Protein AF-R7HKS8-F1 (afdb_monomer_lite)

Structure (mmCIF, N/CA/C/O backbone):
data_AF-R7HKS8-F1
#
_entry.id   AF-R7HKS8-F1
#
loop_
_atom_site.group_PDB
_atom_site.id
_atom_site.type_symbol
_atom_site.label_atom_id
_atom_site.label_alt_id
_atom_site.label_comp_id
_atom_site.label_asym_id
_atom_site.label_entity_id
_atom_site.label_seq_id
_atom_site.pdbx_PDB_ins_code
_atom_site.Cartn_x
_atom_site.Cartn_y
_atom_site.Cartn_z
_atom_site.occupancy
_atom_site.B_iso_or_equiv
_atom_site.auth_seq_id
_atom_site.auth_comp_id
_atom_site.auth_asym_id
_atom_site.auth_atom_id
_atom_site.pdbx_PDB_model_num
ATOM 1 N N . MET A 1 1 ? -2.023 13.291 21.997 1.00 53.59 1 MET A N 1
ATOM 2 C CA . MET A 1 1 ? -1.539 13.712 20.672 1.00 53.59 1 MET A CA 1
ATOM 3 C C . MET A 1 1 ? -1.902 12.569 19.756 1.00 53.59 1 MET A C 1
ATOM 5 O O . MET A 1 1 ? -1.493 11.454 20.049 1.00 53.59 1 MET A O 1
ATOM 9 N N . GLU A 1 2 ? -2.800 12.800 18.807 1.00 60.53 2 GLU A N 1
ATOM 10 C CA . GLU A 1 2 ? -3.094 11.813 17.766 1.00 60.53 2 GLU A CA 1
ATOM 11 C C . GLU A 1 2 ? -1.827 11.674 16.918 1.00 60.53 2 GLU A C 1
ATOM 13 O O . GLU A 1 2 ? -1.212 12.692 16.581 1.00 60.53 2 GLU A O 1
ATOM 18 N N . ASN A 1 3 ? -1.382 10.445 16.662 1.00 84.25 3 ASN A N 1
ATOM 19 C CA . ASN A 1 3 ? -0.264 10.238 15.749 1.00 84.25 3 ASN A CA 1
ATOM 20 C C . ASN A 1 3 ? -0.731 10.565 14.324 1.00 84.25 3 ASN A C 1
ATOM 22 O O . ASN A 1 3 ? -1.921 10.490 14.018 1.00 84.25 3 ASN A O 1
ATOM 26 N N . VAL A 1 4 ? 0.200 10.974 13.471 1.00 90.12 4 VAL A N 1
ATOM 27 C CA . VAL A 1 4 ? -0.082 11.285 12.069 1.00 90.12 4 VAL A CA 1
ATOM 28 C C . VAL A 1 4 ? 0.714 10.311 11.217 1.00 90.12 4 VAL A C 1
ATOM 30 O O . VAL A 1 4 ? 1.926 10.198 11.386 1.00 90.12 4 VAL A O 1
ATOM 33 N N . GLU A 1 5 ? 0.028 9.597 10.332 1.00 93.44 5 GLU A N 1
ATOM 34 C CA . GLU A 1 5 ? 0.622 8.676 9.370 1.00 93.44 5 GLU A CA 1
ATOM 35 C C . GLU A 1 5 ? 0.476 9.236 7.958 1.00 93.44 5 GLU A C 1
ATOM 37 O O . GLU A 1 5 ? -0.594 9.719 7.586 1.00 93.44 5 GLU A O 1
ATOM 42 N N . ASN A 1 6 ? 1.533 9.135 7.155 1.00 92.69 6 ASN A N 1
ATOM 43 C CA . ASN A 1 6 ? 1.458 9.548 5.760 1.00 92.69 6 ASN A CA 1
ATOM 44 C C . ASN A 1 6 ? 0.727 8.483 4.931 1.00 92.69 6 ASN A C 1
ATOM 46 O O . ASN A 1 6 ? 1.010 7.285 5.028 1.00 92.69 6 ASN A O 1
ATOM 50 N N . PHE A 1 7 ? -0.188 8.913 4.068 1.00 92.94 7 PHE A N 1
ATOM 51 C CA . PHE A 1 7 ? -0.865 8.052 3.111 1.00 92.94 7 PHE A CA 1
ATOM 52 C C . PHE A 1 7 ? 0.117 7.291 2.207 1.00 92.94 7 PHE A C 1
ATOM 54 O O . PHE A 1 7 ? -0.094 6.103 1.958 1.00 92.94 7 PHE A O 1
ATOM 61 N N . SER A 1 8 ? 1.217 7.922 1.774 1.00 92.56 8 SER A N 1
ATOM 62 C CA . SER A 1 8 ? 2.283 7.269 0.991 1.00 92.56 8 SER A CA 1
ATOM 63 C C . SER A 1 8 ? 2.888 6.074 1.745 1.00 92.56 8 SER A C 1
ATOM 65 O O . SER A 1 8 ? 2.993 4.976 1.196 1.00 92.56 8 SER A O 1
ATOM 67 N N . SER A 1 9 ? 3.216 6.266 3.025 1.00 93.75 9 SER A N 1
ATOM 68 C CA . SER A 1 9 ? 3.760 5.256 3.937 1.00 93.75 9 SER A CA 1
ATOM 69 C C . SER A 1 9 ? 2.773 4.108 4.146 1.00 93.75 9 SER A C 1
ATOM 71 O O . SER A 1 9 ? 3.135 2.938 3.990 1.00 93.75 9 SER A O 1
ATOM 73 N N . PHE A 1 10 ? 1.503 4.425 4.412 1.00 95.44 10 PHE A N 1
ATOM 74 C CA . PHE A 1 10 ? 0.455 3.420 4.568 1.00 95.44 10 PHE A CA 1
ATOM 75 C C . PHE A 1 10 ? 0.282 2.571 3.301 1.00 95.44 10 PHE A C 1
ATOM 77 O O . PHE A 1 10 ? 0.269 1.338 3.363 1.00 95.44 10 PHE A O 1
ATOM 84 N N . MET A 1 11 ? 0.204 3.220 2.136 1.00 94.94 11 MET A N 1
ATOM 85 C CA . MET A 1 11 ? 0.090 2.545 0.844 1.00 94.94 11 MET A CA 1
ATOM 86 C C . MET A 1 11 ? 1.331 1.713 0.509 1.00 94.94 11 MET A C 1
ATOM 88 O O . MET A 1 11 ? 1.199 0.616 -0.035 1.00 94.94 11 MET A O 1
ATOM 92 N N . ALA A 1 12 ? 2.531 2.185 0.855 1.00 94.38 12 ALA A N 1
ATOM 93 C CA . ALA A 1 12 ? 3.754 1.406 0.704 1.00 94.38 12 ALA A CA 1
ATOM 94 C C . ALA A 1 12 ? 3.706 0.128 1.554 1.00 94.38 12 ALA A C 1
ATOM 96 O O . ALA A 1 12 ? 4.004 -0.953 1.047 1.00 94.38 12 ALA A O 1
ATOM 97 N N . GLY A 1 13 ? 3.218 0.220 2.795 1.00 96.06 13 GLY A N 1
ATOM 98 C CA . GLY A 1 13 ? 2.969 -0.938 3.651 1.00 96.06 13 GLY A CA 1
ATOM 99 C C . GLY A 1 13 ? 1.986 -1.933 3.037 1.00 96.06 13 GLY A C 1
ATOM 100 O O . GLY A 1 13 ? 2.276 -3.129 2.979 1.00 96.06 13 GLY A O 1
ATOM 101 N N . VAL A 1 14 ? 0.863 -1.450 2.492 1.00 96.69 14 VAL A N 1
ATOM 102 C CA . VAL A 1 14 ? -0.067 -2.299 1.731 1.00 96.69 14 VAL A CA 1
ATOM 103 C C . VAL A 1 14 ? 0.684 -3.023 0.616 1.00 96.69 14 VAL A C 1
ATOM 105 O O . VAL A 1 14 ? 0.626 -4.253 0.552 1.00 96.69 14 VAL A O 1
ATOM 108 N N . PHE A 1 15 ? 1.434 -2.301 -0.221 1.00 96.12 15 PHE A N 1
ATOM 109 C CA . PHE A 1 15 ? 2.083 -2.908 -1.380 1.00 96.12 15 PHE A CA 1
ATOM 110 C C . PHE A 1 15 ? 3.300 -3.775 -1.069 1.00 96.12 15 PHE A C 1
ATOM 112 O O . PHE A 1 15 ? 3.674 -4.595 -1.903 1.00 96.12 15 PHE A O 1
ATOM 119 N N . LEU A 1 16 ? 3.871 -3.689 0.129 1.00 95.69 16 LEU A N 1
ATOM 120 C CA . LEU A 1 16 ? 4.837 -4.676 0.613 1.00 95.69 16 LEU A CA 1
ATOM 121 C C . LEU A 1 16 ? 4.180 -6.025 0.951 1.00 95.69 16 LEU A C 1
ATOM 123 O O . LEU A 1 16 ? 4.862 -7.046 0.970 1.00 95.69 16 LEU A O 1
ATOM 127 N N . THR A 1 17 ? 2.864 -6.057 1.190 1.00 95.06 17 THR A N 1
ATOM 128 C CA . THR A 1 17 ? 2.128 -7.301 1.496 1.00 95.06 17 THR A CA 1
ATOM 129 C C . THR A 1 17 ? 1.409 -7.915 0.297 1.00 95.06 17 THR A C 1
ATOM 131 O O . THR A 1 17 ? 1.107 -9.108 0.305 1.00 95.06 17 THR A O 1
ATOM 134 N N . ARG A 1 18 ? 1.085 -7.115 -0.725 1.00 94.56 18 ARG A N 1
ATOM 135 C CA . ARG A 1 18 ? 0.276 -7.527 -1.884 1.00 94.56 18 ARG A CA 1
ATOM 136 C C . ARG A 1 18 ? 0.498 -6.592 -3.072 1.00 94.56 18 ARG A C 1
ATOM 138 O O . ARG A 1 18 ? 0.858 -5.446 -2.878 1.00 94.56 18 ARG A O 1
ATOM 145 N N . ARG A 1 19 ? 0.220 -7.034 -4.302 1.00 92.00 19 ARG A N 1
ATOM 146 C CA . ARG A 1 19 ? 0.400 -6.200 -5.516 1.00 92.00 19 ARG A CA 1
ATOM 147 C C . ARG A 1 19 ? -0.803 -5.342 -5.896 1.00 92.00 19 ARG A C 1
ATOM 149 O O . ARG A 1 19 ? -0.663 -4.394 -6.665 1.00 92.00 19 ARG A O 1
ATOM 156 N N . GLU A 1 20 ? -1.980 -5.690 -5.400 1.00 95.06 20 GLU A N 1
ATOM 157 C CA . GLU A 1 20 ? -3.217 -4.971 -5.677 1.00 95.06 20 GLU A CA 1
ATOM 158 C C . GLU A 1 20 ? -4.114 -4.939 -4.442 1.00 95.06 20 GLU A C 1
ATOM 160 O O . GLU A 1 20 ? -4.039 -5.814 -3.575 1.00 95.06 20 GLU A O 1
ATOM 165 N N . ILE A 1 21 ? -4.962 -3.918 -4.370 1.00 96.69 21 ILE A N 1
ATOM 166 C CA . ILE A 1 21 ? -5.960 -3.754 -3.320 1.00 96.69 21 ILE A CA 1
ATOM 167 C C . ILE A 1 21 ? -7.223 -3.112 -3.894 1.00 96.69 21 ILE A C 1
ATOM 169 O O . ILE A 1 21 ? -7.152 -2.236 -4.755 1.00 96.69 21 ILE A O 1
ATOM 173 N N . SER A 1 22 ? -8.398 -3.542 -3.435 1.00 96.50 22 SER A N 1
ATOM 174 C CA . SER A 1 22 ? -9.655 -2.876 -3.797 1.00 96.50 22 SER A CA 1
ATOM 175 C C . SER A 1 22 ? -9.843 -1.577 -3.010 1.00 96.50 22 SER A C 1
ATOM 177 O O . SER A 1 22 ? -9.403 -1.478 -1.866 1.00 96.50 22 SER A O 1
ATOM 179 N N . CYS A 1 23 ? -10.562 -0.595 -3.560 1.00 92.56 23 CYS A N 1
ATOM 180 C CA . CYS A 1 23 ? -10.819 0.660 -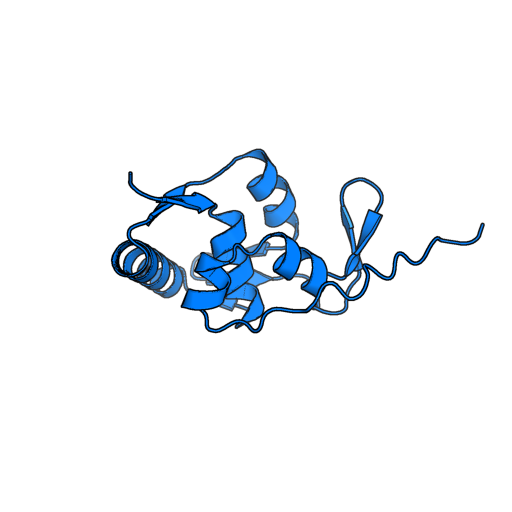2.838 1.00 92.56 23 CYS A CA 1
ATOM 181 C C . CYS A 1 23 ? -11.612 0.436 -1.535 1.00 92.56 23 CYS A C 1
ATOM 183 O O . CYS A 1 23 ? -11.373 1.112 -0.536 1.00 92.56 23 CYS A O 1
ATOM 185 N N . SER A 1 24 ? -12.528 -0.542 -1.518 1.00 94.38 24 SER A N 1
ATOM 186 C CA . SER A 1 24 ? -13.284 -0.914 -0.315 1.00 94.38 24 SER A CA 1
ATOM 187 C C . SER A 1 24 ? -12.398 -1.528 0.764 1.00 94.38 24 SER A C 1
ATOM 189 O O . SER A 1 24 ? -12.553 -1.216 1.941 1.00 94.38 24 SER A O 1
ATOM 191 N N . GLU A 1 25 ? -11.462 -2.391 0.368 1.00 96.50 25 GLU A N 1
ATOM 192 C CA . GLU A 1 25 ? -10.524 -2.996 1.310 1.00 96.50 25 GLU A CA 1
ATOM 193 C C . GLU A 1 25 ? -9.523 -1.964 1.825 1.00 96.50 25 GLU A C 1
ATOM 195 O O . GLU A 1 25 ? -9.253 -1.936 3.021 1.00 96.50 25 GLU A O 1
ATOM 200 N N . LEU A 1 26 ? -9.040 -1.067 0.960 1.00 95.31 26 LEU A N 1
ATOM 201 C CA . LEU A 1 26 ? -8.177 0.032 1.374 1.00 95.31 26 LEU A CA 1
ATOM 202 C C . LEU A 1 26 ? -8.866 0.905 2.430 1.00 95.31 26 LEU A C 1
ATOM 204 O O . LEU A 1 26 ? -8.296 1.138 3.490 1.00 95.31 26 LEU A O 1
ATOM 208 N N . SER A 1 27 ? -10.108 1.325 2.176 1.00 94.88 27 SER A N 1
ATOM 209 C CA . SER A 1 27 ? -10.884 2.126 3.128 1.00 94.88 27 SER A CA 1
ATOM 210 C C . SER A 1 27 ? -11.075 1.408 4.469 1.00 94.88 27 SER A C 1
ATOM 212 O O . SER A 1 27 ? -10.909 2.023 5.524 1.00 94.88 27 SER A O 1
ATOM 214 N N . TYR A 1 28 ? -11.360 0.102 4.442 1.00 97.44 28 TYR A N 1
ATOM 215 C CA . TYR A 1 28 ? -11.451 -0.708 5.655 1.00 97.44 28 TYR A CA 1
ATOM 216 C C . TYR A 1 28 ? -10.125 -0.741 6.428 1.00 97.44 28 TYR A C 1
ATOM 218 O O . TYR A 1 28 ? -10.122 -0.494 7.633 1.00 97.44 28 TYR A O 1
ATOM 226 N N . LEU A 1 29 ? -9.006 -1.013 5.747 1.00 97.62 29 LEU A N 1
ATOM 227 C CA . LEU A 1 29 ? -7.688 -1.091 6.379 1.00 97.62 29 LEU A CA 1
ATOM 228 C C . LEU A 1 29 ? -7.247 0.258 6.946 1.00 97.62 29 LEU A C 1
ATOM 230 O O . LEU A 1 29 ? -6.698 0.291 8.039 1.00 97.62 29 LEU A O 1
ATOM 234 N N . MET A 1 30 ? -7.514 1.363 6.247 1.00 96.50 30 MET A N 1
ATOM 235 C CA . MET A 1 30 ? -7.223 2.709 6.749 1.00 96.50 30 MET A CA 1
ATOM 236 C C . MET A 1 30 ? -7.971 2.987 8.055 1.00 96.50 30 MET A C 1
ATOM 238 O O . MET A 1 30 ? -7.376 3.446 9.025 1.00 96.50 30 MET A O 1
ATOM 242 N N . ASN A 1 31 ? -9.263 2.652 8.114 1.00 96.56 31 ASN A N 1
ATOM 243 C CA . ASN A 1 31 ? -10.061 2.835 9.324 1.00 96.56 31 ASN A CA 1
ATOM 244 C C . ASN A 1 31 ? -9.595 1.924 10.475 1.00 96.56 31 ASN A C 1
ATOM 246 O O . ASN A 1 31 ? -9.461 2.374 11.612 1.00 96.56 31 ASN A O 1
ATOM 250 N N . ASP A 1 32 ? -9.327 0.648 10.191 1.00 97.81 32 ASP A N 1
ATOM 251 C CA . ASP A 1 32 ? -8.821 -0.303 11.187 1.00 97.81 32 ASP A CA 1
ATOM 252 C C . ASP A 1 32 ? -7.434 0.105 11.717 1.00 97.81 32 ASP A C 1
ATOM 254 O O . ASP A 1 32 ? -7.201 0.054 12.926 1.00 97.81 32 ASP A O 1
ATOM 258 N N . TYR A 1 33 ? -6.544 0.577 10.839 1.00 97.06 33 TYR A N 1
ATOM 259 C CA . TYR A 1 33 ? -5.249 1.148 11.205 1.00 97.06 33 TYR A CA 1
ATOM 260 C C . TYR A 1 33 ? -5.407 2.348 12.129 1.00 97.06 33 TYR A C 1
ATOM 262 O O . TYR A 1 33 ? -4.822 2.365 13.211 1.00 97.06 33 TYR A O 1
ATOM 270 N N . SER A 1 34 ? -6.236 3.319 11.740 1.00 95.19 34 SER A N 1
ATOM 271 C CA . SER A 1 34 ? -6.445 4.534 12.523 1.00 95.19 34 SER A CA 1
ATOM 272 C C . SER A 1 34 ? -6.936 4.247 13.938 1.00 95.19 34 SER A C 1
ATOM 274 O O . SER A 1 34 ? -6.450 4.854 14.893 1.00 95.19 34 SER A O 1
ATOM 276 N N . ILE A 1 35 ? -7.830 3.266 14.097 1.00 95.38 35 ILE A N 1
ATOM 277 C CA . ILE A 1 35 ? -8.326 2.833 15.408 1.00 95.38 35 ILE A CA 1
ATOM 278 C C . ILE A 1 35 ? -7.231 2.116 16.208 1.00 95.38 35 ILE A C 1
ATOM 280 O O . ILE A 1 35 ? -7.021 2.432 17.378 1.00 95.38 35 ILE A O 1
ATOM 284 N N . LYS A 1 36 ? -6.534 1.142 15.608 1.00 95.88 36 LYS A N 1
ATOM 285 C CA . LYS A 1 36 ? -5.550 0.314 16.329 1.00 95.88 36 LYS A CA 1
ATOM 286 C C . LYS A 1 36 ? -4.291 1.078 16.712 1.00 95.88 36 LYS A C 1
ATOM 288 O O . LYS A 1 36 ? -3.746 0.840 17.786 1.00 95.88 36 LYS A O 1
ATOM 293 N N . MET A 1 37 ? -3.844 1.977 15.843 1.00 93.94 37 MET A N 1
ATOM 294 C CA . MET A 1 37 ? -2.630 2.765 16.042 1.00 93.94 37 MET A CA 1
ATOM 295 C C . MET A 1 37 ? -2.912 4.126 16.684 1.00 93.94 37 MET A C 1
ATOM 297 O O . MET A 1 37 ? -1.970 4.854 16.988 1.00 93.94 37 MET A O 1
ATOM 301 N N . ASN A 1 38 ? -4.190 4.467 16.914 1.00 93.94 38 ASN A N 1
ATOM 302 C CA . ASN A 1 38 ? -4.624 5.773 17.416 1.00 93.94 38 ASN A CA 1
ATOM 303 C C . ASN A 1 38 ? -3.983 6.924 16.611 1.00 93.94 38 ASN A C 1
ATOM 305 O O . ASN A 1 38 ? -3.327 7.820 17.159 1.00 93.94 38 ASN A O 1
ATOM 309 N N . SER A 1 39 ? -4.115 6.818 15.287 1.00 91.69 39 SER A N 1
ATOM 310 C CA . SER A 1 39 ? -3.417 7.644 14.303 1.00 91.69 39 SER A CA 1
ATOM 311 C C . SER A 1 39 ? -4.362 8.094 13.191 1.00 91.69 39 SER A C 1
ATOM 313 O O . SER A 1 39 ? -5.235 7.340 12.763 1.00 91.69 39 SER A O 1
ATOM 315 N N . CYS A 1 40 ? -4.180 9.307 12.684 1.00 92.06 40 CYS A N 1
ATOM 316 C CA . CYS A 1 40 ? -4.876 9.788 11.498 1.00 92.06 40 CYS A CA 1
ATOM 317 C C . CYS A 1 40 ? -3.979 9.609 10.271 1.00 92.06 40 CYS A C 1
ATOM 319 O O . CYS A 1 40 ? -2.805 9.976 10.307 1.00 92.06 40 CYS A O 1
ATOM 321 N N . ILE A 1 41 ? -4.532 9.063 9.186 1.00 92.81 41 ILE A N 1
ATOM 322 C CA . ILE A 1 41 ? -3.827 8.993 7.905 1.00 92.81 41 ILE A CA 1
ATOM 323 C C . ILE A 1 41 ? -4.096 10.289 7.145 1.00 92.81 41 ILE A C 1
ATOM 325 O O . ILE A 1 41 ? -5.251 10.618 6.868 1.00 92.81 41 ILE A O 1
ATOM 329 N N . VAL A 1 42 ? -3.032 11.004 6.798 1.00 91.56 42 VAL A N 1
ATOM 330 C CA . VAL A 1 42 ? -3.085 12.258 6.042 1.00 91.56 42 VAL A CA 1
ATOM 331 C C . VAL A 1 42 ? -2.264 12.136 4.769 1.00 91.56 42 VAL A C 1
ATOM 333 O O . VAL A 1 42 ? -1.294 11.386 4.707 1.00 91.56 42 VAL A O 1
ATOM 336 N N . GLU A 1 43 ? -2.659 12.872 3.743 1.00 84.38 43 GLU A N 1
ATOM 337 C CA . GLU A 1 43 ? -1.900 12.972 2.501 1.00 84.38 43 GLU A CA 1
ATOM 338 C C . GLU A 1 43 ? -0.855 14.086 2.630 1.00 84.38 43 GLU A C 1
ATOM 340 O O . GLU A 1 43 ? -1.187 15.202 3.034 1.00 84.38 43 GLU A O 1
ATOM 345 N N . ASP A 1 44 ? 0.400 13.767 2.316 1.00 77.25 44 ASP A N 1
ATOM 346 C CA . ASP A 1 44 ? 1.464 14.749 2.102 1.00 77.25 44 ASP A CA 1
ATOM 347 C C . ASP A 1 44 ? 1.763 14.827 0.598 1.00 77.25 44 ASP A C 1
ATOM 349 O O . ASP A 1 44 ? 2.120 13.817 -0.026 1.00 77.25 44 ASP A O 1
ATOM 353 N N . ASP A 1 45 ? 1.591 16.020 0.026 1.00 68.81 45 ASP A N 1
ATOM 354 C CA . ASP A 1 45 ? 1.606 16.267 -1.417 1.00 68.81 45 ASP A CA 1
ATOM 355 C C . ASP A 1 45 ? 2.931 15.848 -2.086 1.00 68.81 45 ASP A C 1
ATOM 357 O O . ASP A 1 45 ? 2.921 15.317 -3.201 1.00 68.81 45 ASP A O 1
ATOM 361 N N . ASP A 1 46 ? 4.076 16.030 -1.417 1.00 73.44 46 ASP A N 1
ATOM 362 C CA . ASP A 1 46 ? 5.395 15.820 -2.035 1.00 73.44 46 ASP A CA 1
ATOM 363 C C . ASP A 1 46 ? 5.742 14.327 -2.176 1.00 73.44 46 ASP A C 1
ATOM 365 O O . ASP A 1 46 ? 6.184 13.862 -3.236 1.00 73.44 46 ASP A O 1
ATOM 369 N N . GLU A 1 47 ? 5.520 13.543 -1.119 1.00 69.31 47 GLU A N 1
ATOM 370 C CA . GLU A 1 47 ? 5.781 12.099 -1.134 1.00 69.31 47 GLU A CA 1
ATOM 371 C C . GLU A 1 47 ? 4.743 11.347 -1.967 1.00 69.31 47 GLU A C 1
ATOM 373 O O . GLU A 1 47 ? 5.083 10.399 -2.689 1.00 69.31 47 GLU A O 1
ATOM 378 N N . PHE A 1 48 ? 3.480 11.784 -1.909 1.00 73.50 48 PHE A N 1
ATOM 379 C CA . PHE A 1 48 ? 2.422 11.172 -2.695 1.00 73.50 48 PHE A CA 1
ATOM 380 C C . PHE A 1 48 ? 2.642 11.381 -4.195 1.00 73.50 48 PHE A C 1
ATOM 382 O O . PHE A 1 48 ? 2.482 10.433 -4.967 1.00 73.50 48 PHE A O 1
ATOM 389 N N . TYR A 1 49 ? 3.100 12.562 -4.624 1.00 74.81 49 TYR A N 1
ATOM 390 C CA . TYR A 1 49 ? 3.387 12.826 -6.035 1.00 74.81 49 TYR A CA 1
ATOM 391 C C . TYR A 1 49 ? 4.441 11.868 -6.613 1.00 74.81 49 TYR A C 1
ATOM 393 O O . TYR A 1 49 ? 4.268 11.337 -7.714 1.00 74.81 49 TYR A O 1
ATOM 401 N N . MET A 1 50 ? 5.517 11.589 -5.866 1.00 75.62 50 MET A N 1
ATOM 402 C CA . MET A 1 50 ? 6.540 10.629 -6.300 1.00 75.62 50 MET A CA 1
ATOM 403 C C . MET A 1 50 ? 5.988 9.204 -6.359 1.00 75.62 50 MET A C 1
ATOM 405 O O . MET A 1 50 ? 6.237 8.483 -7.327 1.00 75.62 50 MET A O 1
ATOM 409 N N . PHE A 1 51 ? 5.214 8.810 -5.349 1.00 80.25 51 PHE A N 1
ATOM 410 C CA . PHE A 1 51 ? 4.620 7.482 -5.254 1.00 80.25 51 PHE A CA 1
ATOM 411 C C . PHE A 1 51 ? 3.572 7.213 -6.347 1.00 80.25 51 PHE A C 1
ATOM 413 O O . PHE A 1 51 ? 3.509 6.108 -6.892 1.00 80.25 51 PHE A O 1
ATOM 420 N N . ASN A 1 52 ? 2.805 8.238 -6.733 1.00 83.62 52 ASN A N 1
ATOM 421 C CA . ASN A 1 52 ? 1.738 8.154 -7.732 1.00 83.62 52 ASN A CA 1
ATOM 422 C C . ASN A 1 52 ? 2.236 7.666 -9.111 1.00 83.62 52 ASN A C 1
ATOM 424 O O . ASN A 1 52 ? 1.503 7.030 -9.871 1.00 83.62 52 ASN A O 1
ATOM 428 N N . ASN A 1 53 ? 3.517 7.881 -9.425 1.00 85.31 53 ASN A N 1
ATOM 429 C CA . ASN A 1 53 ? 4.115 7.391 -10.669 1.00 85.31 53 ASN A CA 1
ATOM 430 C C . ASN A 1 53 ? 4.080 5.858 -10.773 1.00 85.31 53 ASN A C 1
ATOM 432 O O . ASN A 1 53 ? 3.871 5.318 -11.864 1.00 85.31 53 ASN A O 1
ATOM 436 N N . PHE A 1 54 ? 4.183 5.158 -9.643 1.00 88.50 54 PHE A N 1
ATOM 437 C CA . PHE A 1 54 ? 4.341 3.703 -9.583 1.00 88.50 54 PHE A CA 1
ATOM 438 C C . PHE A 1 54 ? 3.030 2.947 -9.361 1.00 88.50 54 PHE A C 1
ATOM 440 O O . PHE A 1 54 ? 2.996 1.721 -9.472 1.00 88.50 54 PHE A O 1
ATOM 447 N N . ILE A 1 55 ? 1.941 3.662 -9.082 1.00 89.44 55 ILE A N 1
ATOM 448 C CA . ILE A 1 55 ? 0.621 3.079 -8.837 1.00 89.44 55 ILE A CA 1
ATOM 449 C C . ILE A 1 55 ? -0.346 3.430 -9.965 1.00 89.44 55 ILE A C 1
ATOM 451 O O . ILE A 1 55 ? -0.233 4.456 -10.639 1.00 89.44 55 ILE A O 1
ATOM 455 N N . HIS A 1 56 ? -1.290 2.536 -10.220 1.00 90.50 56 HIS A N 1
ATOM 456 C CA . HIS A 1 56 ? -2.389 2.759 -11.145 1.00 90.50 56 HIS A CA 1
ATOM 457 C C . HIS A 1 56 ? -3.710 2.675 -10.391 1.00 90.50 56 HIS A C 1
ATOM 459 O O . HIS A 1 56 ? -3.961 1.698 -9.683 1.00 90.50 56 HIS A O 1
ATOM 465 N N . PHE A 1 57 ? -4.551 3.688 -10.584 1.00 87.25 57 PHE A N 1
ATOM 466 C CA . PHE A 1 57 ? -5.918 3.718 -10.089 1.00 87.25 57 PHE A CA 1
ATOM 467 C C . PHE A 1 57 ? -6.858 3.234 -11.189 1.00 87.25 57 PHE A C 1
ATOM 469 O O . PHE A 1 57 ? -7.021 3.888 -12.216 1.00 87.25 57 PHE A O 1
ATOM 476 N N . ASP A 1 58 ? -7.479 2.088 -10.953 1.00 88.31 58 ASP A N 1
ATOM 477 C CA . ASP A 1 58 ? -8.641 1.609 -11.691 1.00 88.31 58 ASP A CA 1
ATOM 478 C C . ASP A 1 58 ? -9.904 1.904 -10.861 1.00 88.31 58 ASP A C 1
ATOM 480 O O . ASP A 1 58 ? -9.848 2.069 -9.642 1.00 88.31 58 ASP A O 1
ATOM 484 N N . ASN A 1 59 ? -11.074 1.924 -11.498 1.00 83.19 59 ASN A N 1
ATOM 485 C CA . ASN A 1 59 ? -12.361 2.291 -10.895 1.00 83.19 59 ASN A CA 1
ATOM 486 C C . ASN A 1 59 ? -12.719 1.497 -9.625 1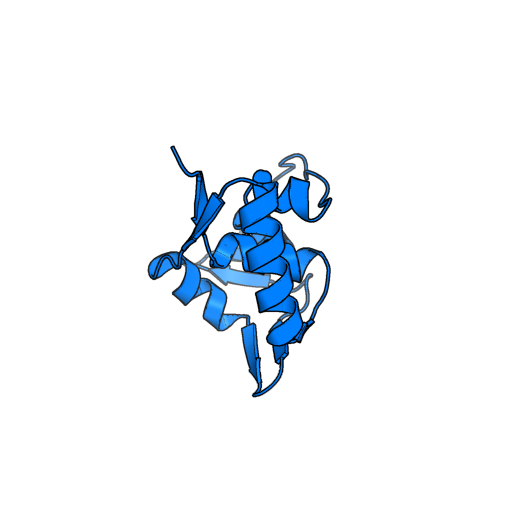.00 83.19 59 ASN A C 1
ATOM 488 O O . ASN A 1 59 ? -13.603 1.906 -8.874 1.00 83.19 59 ASN A O 1
ATOM 492 N N . LYS A 1 60 ? -12.097 0.334 -9.402 1.00 89.81 60 LYS A N 1
ATOM 493 C CA . LYS A 1 60 ? -12.375 -0.541 -8.252 1.00 89.81 60 LYS A CA 1
ATOM 494 C C . LYS A 1 60 ? -11.140 -0.927 -7.447 1.00 89.81 60 LYS A C 1
ATOM 496 O O . LYS A 1 60 ? -11.292 -1.499 -6.365 1.00 89.81 60 LYS A O 1
ATOM 501 N N . LYS A 1 61 ? -9.942 -0.690 -7.978 1.00 93.38 61 LYS A N 1
ATOM 502 C CA . LYS A 1 61 ? -8.711 -1.233 -7.413 1.00 93.38 61 LYS A CA 1
ATOM 503 C C . LYS A 1 61 ? -7.503 -0.372 -7.723 1.00 93.38 61 LYS A C 1
ATOM 505 O O . LYS A 1 61 ? -7.484 0.374 -8.694 1.00 93.38 61 LYS A O 1
ATOM 510 N N . ILE A 1 62 ? -6.484 -0.541 -6.902 1.00 93.81 62 ILE A N 1
ATOM 511 C CA . ILE A 1 62 ? -5.201 0.130 -7.014 1.00 93.81 62 ILE A CA 1
ATOM 512 C C . ILE A 1 62 ? -4.141 -0.958 -7.103 1.00 93.81 62 ILE A C 1
ATOM 514 O O . ILE A 1 62 ? -4.185 -1.925 -6.339 1.00 93.81 62 ILE A O 1
ATOM 518 N N . PHE A 1 63 ? -3.208 -0.827 -8.037 1.00 93.75 63 PHE A N 1
ATOM 519 C CA . PHE A 1 63 ? -2.128 -1.794 -8.211 1.00 93.75 63 PHE A CA 1
ATOM 520 C C . PHE A 1 63 ? -0.805 -1.121 -8.562 1.0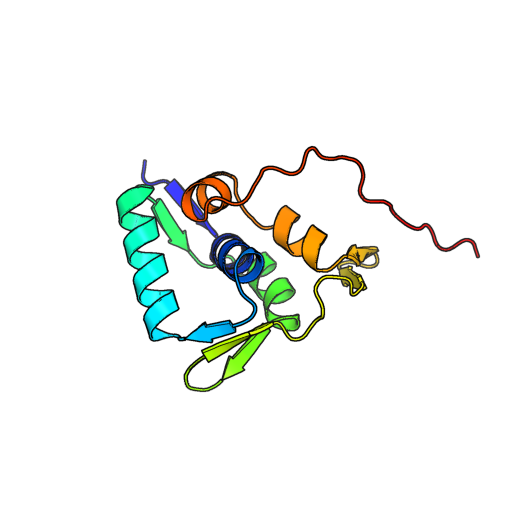0 93.75 63 PHE A C 1
ATOM 522 O O . PHE A 1 63 ? -0.781 -0.042 -9.155 1.00 93.75 63 PHE A O 1
ATOM 529 N N . VAL A 1 64 ? 0.296 -1.776 -8.198 1.00 93.44 64 VAL A N 1
ATOM 530 C CA . VAL A 1 64 ? 1.656 -1.343 -8.548 1.00 93.44 64 VAL A CA 1
ATOM 531 C C . VAL A 1 64 ? 2.020 -1.747 -9.977 1.00 93.44 64 VAL A C 1
ATOM 533 O O . VAL A 1 64 ? 1.769 -2.881 -10.394 1.00 93.44 64 VAL A O 1
ATOM 536 N N . LYS A 1 65 ? 2.613 -0.808 -10.721 1.00 91.19 65 LYS A N 1
ATOM 537 C CA . LYS A 1 65 ? 3.037 -0.980 -12.121 1.00 91.19 65 LYS A CA 1
ATOM 538 C C . LYS A 1 65 ? 4.365 -1.730 -12.237 1.00 91.19 65 LYS A C 1
ATOM 540 O O . LYS A 1 65 ? 4.507 -2.571 -13.118 1.00 91.19 65 LYS A O 1
ATOM 545 N N . GLU A 1 66 ? 5.293 -1.442 -11.332 1.00 88.00 66 GLU A N 1
ATOM 546 C CA . GLU A 1 66 ? 6.666 -1.954 -11.364 1.00 88.00 66 GLU A CA 1
ATOM 547 C C . GLU A 1 66 ? 6.761 -3.372 -10.783 1.00 88.00 66 GLU A C 1
ATOM 549 O O . GLU A 1 66 ? 5.969 -3.764 -9.912 1.00 88.00 66 GLU A O 1
ATOM 554 N N . ALA A 1 67 ? 7.723 -4.176 -11.241 1.00 90.19 67 ALA A N 1
ATOM 555 C CA . ALA A 1 67 ? 8.125 -5.361 -10.492 1.00 90.19 67 ALA A CA 1
ATOM 556 C C . ALA A 1 67 ? 8.904 -4.949 -9.233 1.00 90.19 67 ALA A C 1
ATOM 558 O O . ALA A 1 67 ? 9.520 -3.889 -9.173 1.00 90.19 67 ALA A O 1
ATOM 559 N N . TYR A 1 68 ? 8.863 -5.775 -8.188 1.00 89.81 68 TYR A N 1
ATOM 560 C CA . TYR A 1 68 ? 9.516 -5.439 -6.918 1.00 89.81 68 TYR A CA 1
ATOM 561 C C . TYR A 1 68 ? 11.044 -5.382 -7.030 1.00 89.81 68 TYR A C 1
ATOM 563 O O . TYR A 1 68 ? 11.672 -4.615 -6.308 1.00 89.81 68 TYR A O 1
ATOM 571 N N . ASP A 1 69 ? 11.626 -6.166 -7.936 1.00 91.38 69 ASP A N 1
ATOM 572 C CA . ASP A 1 69 ? 13.056 -6.210 -8.242 1.00 91.38 69 ASP A CA 1
ATOM 573 C C . ASP A 1 69 ? 13.490 -5.226 -9.343 1.00 91.38 69 ASP A C 1
ATOM 575 O O . ASP A 1 69 ? 14.685 -5.146 -9.650 1.00 91.38 69 ASP A O 1
ATOM 579 N N . ASP A 1 70 ? 12.557 -4.450 -9.906 1.00 91.50 70 ASP A N 1
ATOM 580 C CA . ASP A 1 70 ? 12.880 -3.386 -10.855 1.00 91.50 70 ASP A CA 1
ATOM 581 C C . ASP A 1 70 ? 13.565 -2.208 -10.156 1.00 91.50 70 ASP A C 1
ATOM 583 O O . ASP A 1 70 ? 13.365 -1.932 -8.971 1.00 91.50 70 ASP A O 1
ATOM 587 N N . TYR A 1 71 ? 14.378 -1.479 -10.919 1.00 89.12 71 TYR A N 1
ATOM 588 C CA . TYR A 1 71 ? 15.020 -0.252 -10.461 1.00 89.12 71 TYR A CA 1
ATOM 589 C C . TYR A 1 71 ? 14.272 0.964 -11.001 1.00 89.12 71 TYR A C 1
ATOM 591 O O . TYR A 1 71 ? 14.137 1.133 -12.212 1.00 89.12 71 TYR A O 1
ATOM 599 N N . VAL A 1 72 ? 13.848 1.841 -10.094 1.00 86.50 72 VAL A N 1
ATOM 600 C CA . VAL A 1 72 ? 13.159 3.095 -10.402 1.00 86.50 72 VAL A CA 1
ATOM 601 C C . VAL A 1 72 ? 14.090 4.283 -10.184 1.00 86.50 72 VAL A C 1
ATOM 603 O O . VAL A 1 72 ? 14.869 4.311 -9.228 1.00 86.50 72 VAL A O 1
ATOM 606 N N . ASN A 1 73 ? 14.020 5.276 -11.072 1.00 85.62 73 ASN A N 1
ATOM 607 C CA . ASN A 1 73 ? 14.807 6.497 -10.934 1.00 85.62 73 ASN A CA 1
ATOM 608 C C . ASN A 1 73 ? 14.045 7.523 -10.090 1.00 85.62 73 ASN A C 1
ATOM 610 O O . ASN A 1 73 ? 12.990 8.009 -10.493 1.00 85.62 73 ASN A O 1
ATOM 614 N N . ILE A 1 74 ? 14.596 7.864 -8.929 1.00 82.56 74 ILE A N 1
ATOM 615 C CA . ILE A 1 74 ? 14.041 8.856 -8.008 1.00 82.56 74 ILE A CA 1
ATOM 616 C C . ILE A 1 74 ? 15.135 9.872 -7.710 1.00 82.56 74 ILE A C 1
ATOM 618 O O . ILE A 1 74 ? 16.188 9.523 -7.176 1.00 82.56 74 ILE A O 1
ATOM 622 N N . ASN A 1 75 ? 14.902 11.138 -8.065 1.00 82.81 75 ASN A N 1
ATOM 623 C CA . ASN A 1 75 ? 15.854 12.235 -7.858 1.00 82.81 75 ASN A CA 1
ATOM 624 C C . ASN A 1 75 ? 17.279 11.901 -8.356 1.00 82.81 75 ASN A C 1
ATOM 626 O O . ASN A 1 75 ? 18.263 12.090 -7.636 1.00 82.81 75 ASN A O 1
ATOM 630 N N . ASN A 1 76 ? 17.390 11.382 -9.586 1.00 82.50 76 ASN A N 1
ATOM 631 C CA . ASN A 1 76 ? 18.639 10.940 -10.225 1.00 82.50 76 ASN A CA 1
ATOM 632 C C . ASN A 1 76 ? 19.360 9.781 -9.511 1.00 82.50 76 ASN A C 1
ATOM 634 O O . ASN A 1 76 ? 20.574 9.618 -9.661 1.00 82.50 76 ASN A O 1
ATOM 638 N N . ARG A 1 77 ? 18.638 8.963 -8.742 1.00 85.56 77 ARG A N 1
ATOM 639 C CA . ARG A 1 77 ? 19.163 7.735 -8.138 1.00 85.56 77 ARG A CA 1
ATOM 640 C C . ARG A 1 77 ? 18.311 6.547 -8.549 1.00 85.56 77 ARG A C 1
ATOM 642 O O . ARG A 1 77 ? 17.095 6.594 -8.410 1.00 85.56 77 ARG A O 1
ATOM 649 N N . ASP A 1 78 ? 18.968 5.485 -8.998 1.00 89.94 78 ASP A N 1
ATOM 650 C CA . ASP A 1 78 ? 18.312 4.210 -9.275 1.00 89.94 78 ASP A CA 1
ATOM 651 C C . ASP A 1 78 ? 18.182 3.431 -7.961 1.00 89.94 78 ASP A C 1
ATOM 653 O O . ASP A 1 78 ? 19.182 3.120 -7.304 1.00 89.94 78 ASP A O 1
ATOM 657 N N . ILE A 1 79 ? 16.947 3.143 -7.560 1.00 90.19 79 ILE A N 1
ATOM 658 C CA . ILE A 1 79 ? 16.604 2.458 -6.311 1.00 90.19 79 ILE A CA 1
ATOM 659 C C . ILE A 1 79 ? 15.741 1.246 -6.663 1.00 90.19 79 ILE A C 1
ATOM 661 O O . ILE A 1 79 ? 14.854 1.353 -7.503 1.00 90.19 79 ILE A O 1
ATOM 665 N N . CYS A 1 80 ? 15.999 0.095 -6.040 1.00 92.56 80 CYS A N 1
ATOM 666 C CA . CYS A 1 80 ? 15.120 -1.070 -6.161 1.00 92.56 80 CYS A CA 1
ATOM 667 C C . CYS A 1 80 ? 13.714 -0.695 -5.6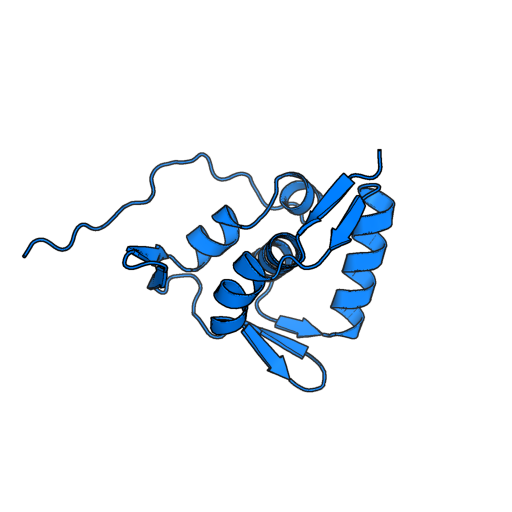65 1.00 92.56 80 CYS A C 1
ATOM 669 O O . CYS A 1 80 ? 13.588 -0.096 -4.596 1.00 92.56 80 CYS A O 1
ATOM 671 N N . PHE A 1 81 ? 12.665 -1.024 -6.417 1.00 91.75 81 PHE A N 1
ATOM 672 C CA . PHE A 1 81 ? 11.305 -0.609 -6.086 1.00 91.75 81 PHE A CA 1
ATOM 673 C C . PHE A 1 81 ? 10.868 -1.132 -4.714 1.00 91.75 81 PHE A C 1
ATOM 675 O O . PHE A 1 81 ? 10.302 -0.384 -3.918 1.00 91.75 81 PHE A O 1
ATOM 682 N N . GLU A 1 82 ? 11.209 -2.378 -4.377 1.00 93.19 82 GLU A N 1
ATOM 683 C CA . GLU A 1 82 ? 10.967 -2.917 -3.039 1.00 93.19 82 GLU A CA 1
ATOM 684 C C . GLU A 1 82 ? 11.674 -2.098 -1.944 1.00 93.19 82 GLU A C 1
ATOM 686 O O . GLU A 1 82 ? 11.056 -1.751 -0.938 1.00 93.19 82 GLU A O 1
ATOM 691 N N . ASP A 1 83 ? 12.944 -1.733 -2.144 1.00 91.81 83 ASP A N 1
ATOM 692 C CA . ASP A 1 83 ? 13.697 -0.924 -1.176 1.00 91.81 83 ASP A CA 1
ATOM 693 C C . ASP A 1 83 ? 13.102 0.485 -1.031 1.00 91.81 83 ASP A C 1
ATOM 695 O O . ASP A 1 83 ? 13.069 1.034 0.072 1.00 91.81 83 ASP A O 1
ATOM 699 N N .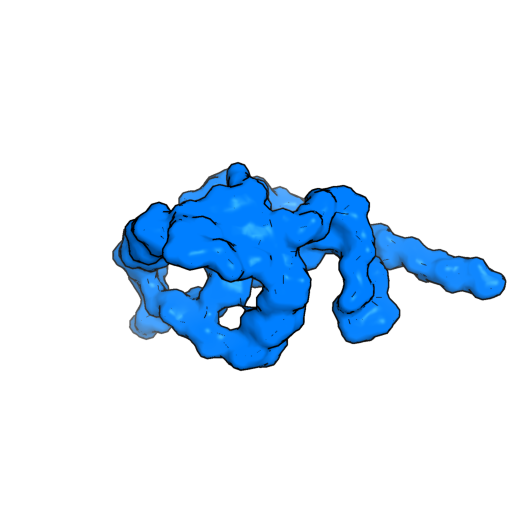 PHE A 1 84 ? 12.585 1.056 -2.123 1.00 91.00 84 PHE A N 1
ATOM 700 C CA . PHE A 1 84 ? 11.848 2.316 -2.094 1.00 91.00 84 PHE A CA 1
ATOM 701 C C . PHE A 1 84 ? 10.582 2.211 -1.229 1.00 91.00 84 PHE A C 1
ATOM 703 O O . PHE A 1 84 ? 10.388 3.041 -0.339 1.00 91.00 84 PHE A O 1
ATOM 710 N N . LEU A 1 85 ? 9.770 1.160 -1.407 1.00 93.06 85 LEU A N 1
ATOM 711 C CA . LEU A 1 85 ? 8.592 0.916 -0.565 1.00 93.06 85 LEU A CA 1
ATOM 712 C C . LEU A 1 85 ? 8.978 0.756 0.916 1.00 93.06 85 LEU A C 1
ATOM 714 O O . LEU A 1 85 ? 8.360 1.363 1.792 1.00 93.06 85 LEU A O 1
ATOM 718 N N . TYR A 1 86 ? 10.036 -0.005 1.214 1.00 93.69 86 TYR A N 1
ATOM 719 C CA . TYR A 1 86 ? 10.551 -0.164 2.582 1.00 93.69 86 TYR A CA 1
ATOM 720 C C . TYR A 1 86 ? 11.016 1.151 3.219 1.00 93.69 86 TYR A C 1
ATOM 722 O O . TYR A 1 86 ? 10.867 1.317 4.436 1.00 93.69 86 TYR A O 1
ATOM 730 N N . GLY A 1 87 ? 11.593 2.046 2.412 1.00 89.88 87 GLY A N 1
ATOM 731 C CA . GLY A 1 87 ? 12.050 3.372 2.823 1.00 89.88 87 GLY A CA 1
ATOM 732 C C . GLY A 1 87 ? 10.908 4.338 3.135 1.00 89.88 87 GLY A C 1
ATOM 733 O O . GLY A 1 87 ? 11.028 5.104 4.086 1.00 89.88 87 GLY A O 1
ATOM 734 N N . LEU A 1 88 ? 9.800 4.261 2.389 1.00 90.62 88 LEU A N 1
ATOM 735 C CA . LEU A 1 88 ? 8.583 5.036 2.662 1.00 90.62 88 LEU A CA 1
ATOM 736 C C . LEU A 1 88 ? 7.816 4.529 3.887 1.00 90.62 88 LEU A C 1
ATOM 738 O O . LEU A 1 88 ? 7.171 5.305 4.579 1.00 90.62 88 LEU A O 1
ATOM 742 N N . THR A 1 89 ? 7.853 3.222 4.146 1.00 93.50 89 THR A N 1
ATOM 743 C CA . THR A 1 89 ? 6.985 2.608 5.157 1.00 93.50 89 THR A CA 1
ATOM 744 C C . THR A 1 89 ? 7.458 2.933 6.581 1.00 93.50 89 THR A C 1
ATOM 746 O O . THR A 1 89 ? 8.554 2.524 6.995 1.00 93.50 89 THR A O 1
ATOM 749 N N . SER A 1 90 ? 6.605 3.600 7.361 1.00 93.38 90 SER A N 1
ATOM 750 C CA . SER A 1 90 ? 6.836 3.907 8.777 1.00 93.38 90 SER A CA 1
ATOM 751 C C . SER A 1 90 ? 6.936 2.638 9.639 1.00 93.38 90 SER A C 1
ATOM 753 O O . SER A 1 90 ? 6.535 1.539 9.244 1.00 93.38 90 SER A O 1
ATOM 755 N N . ASN A 1 91 ? 7.484 2.768 10.851 1.00 93.19 91 ASN A N 1
ATOM 756 C CA . ASN A 1 91 ? 7.554 1.639 11.785 1.00 93.19 91 ASN A CA 1
ATOM 757 C C . ASN A 1 91 ? 6.164 1.179 12.244 1.00 93.19 91 ASN A C 1
ATOM 759 O O . ASN A 1 91 ? 5.946 -0.022 12.378 1.00 93.19 91 ASN A O 1
ATOM 763 N N . ASP A 1 92 ? 5.230 2.106 12.440 1.00 94.62 92 ASP A N 1
ATOM 764 C CA . ASP A 1 92 ? 3.869 1.796 12.880 1.00 94.62 92 ASP A CA 1
ATOM 765 C C . ASP A 1 92 ? 3.106 1.022 11.796 1.00 94.62 92 ASP A C 1
ATOM 767 O O . ASP A 1 92 ? 2.483 -0.005 12.081 1.00 94.62 92 ASP A O 1
ATOM 771 N N . VAL A 1 93 ? 3.264 1.415 10.529 1.00 95.81 93 VAL A N 1
ATOM 772 C CA . VAL A 1 93 ? 2.731 0.669 9.381 1.00 95.81 93 VAL A CA 1
ATOM 773 C C . VAL A 1 93 ? 3.376 -0.716 9.273 1.00 95.81 93 VAL A C 1
ATOM 775 O O . VAL A 1 93 ? 2.669 -1.704 9.054 1.00 95.81 93 VAL A O 1
ATOM 778 N N . LYS A 1 94 ? 4.696 -0.832 9.488 1.00 95.94 94 LYS A N 1
ATOM 779 C CA . LYS A 1 94 ? 5.382 -2.139 9.513 1.00 95.94 94 LYS A CA 1
ATOM 780 C C . LYS A 1 94 ? 4.822 -3.052 10.598 1.00 95.94 94 LYS A C 1
ATOM 782 O O . LYS A 1 94 ? 4.563 -4.221 10.322 1.00 95.94 94 LYS A O 1
ATOM 787 N N . VAL A 1 95 ? 4.601 -2.530 11.804 1.00 95.44 95 VAL A N 1
ATOM 788 C CA . VAL A 1 95 ? 4.004 -3.288 12.913 1.00 95.44 95 VAL A CA 1
ATOM 789 C C . VAL A 1 95 ? 2.587 -3.734 12.560 1.00 95.44 95 VAL A C 1
ATOM 791 O O . VAL A 1 95 ? 2.274 -4.915 12.702 1.00 95.44 95 VAL A O 1
ATOM 794 N N . TYR A 1 96 ? 1.750 -2.828 12.051 1.00 97.06 96 TYR A N 1
ATOM 795 C CA . TYR A 1 96 ? 0.361 -3.128 11.703 1.00 97.06 96 TYR A CA 1
ATOM 796 C C . TYR A 1 96 ? 0.235 -4.230 10.642 1.00 97.06 96 TYR A C 1
ATOM 798 O O . TYR A 1 96 ? -0.542 -5.170 10.809 1.00 97.06 96 TYR A O 1
ATOM 806 N N . PHE A 1 97 ? 1.027 -4.150 9.570 1.00 97.38 97 PHE A N 1
ATOM 807 C CA . PHE A 1 97 ? 1.017 -5.140 8.490 1.00 97.38 97 PHE A CA 1
ATOM 808 C C . PHE A 1 97 ? 1.902 -6.366 8.757 1.00 97.38 97 PHE A C 1
ATOM 810 O O . PHE A 1 97 ? 1.986 -7.250 7.904 1.00 97.38 97 PHE A O 1
ATOM 817 N N . ASN A 1 98 ? 2.552 -6.445 9.924 1.00 96.31 98 ASN A N 1
ATOM 818 C CA . ASN A 1 98 ? 3.520 -7.489 10.268 1.00 96.31 98 ASN A CA 1
ATOM 819 C C . ASN A 1 98 ? 4.658 -7.621 9.230 1.00 96.31 98 ASN A C 1
ATOM 821 O O . ASN A 1 98 ? 5.076 -8.720 8.857 1.00 96.31 98 ASN A O 1
ATOM 825 N N . ILE A 1 99 ? 5.152 -6.482 8.741 1.00 95.44 99 ILE A N 1
ATOM 826 C CA . ILE A 1 99 ? 6.273 -6.402 7.805 1.00 95.44 99 ILE A CA 1
ATOM 827 C C . ILE A 1 99 ? 7.572 -6.514 8.611 1.00 95.44 99 ILE A C 1
ATOM 829 O O . ILE A 1 99 ? 7.796 -5.725 9.534 1.00 95.44 99 ILE A O 1
ATOM 833 N N . PRO A 1 100 ? 8.468 -7.458 8.278 1.00 91.31 100 PRO A N 1
ATOM 834 C CA . PRO A 1 100 ? 9.716 -7.614 9.004 1.00 91.31 100 PRO A CA 1
ATOM 835 C C . PRO A 1 100 ? 10.608 -6.388 8.808 1.00 91.31 100 PRO A C 1
ATOM 837 O O . PRO A 1 100 ? 10.799 -5.910 7.687 1.00 91.31 100 PRO A O 1
ATOM 840 N N . ASN A 1 101 ? 11.220 -5.919 9.895 1.00 82.69 101 ASN A N 1
ATOM 841 C CA . ASN A 1 101 ? 12.268 -4.912 9.807 1.00 82.69 101 ASN A CA 1
ATOM 842 C C . ASN A 1 101 ? 13.443 -5.479 9.007 1.00 82.69 101 ASN A C 1
ATOM 844 O O . ASN A 1 101 ? 14.078 -6.451 9.421 1.00 82.69 101 ASN A O 1
ATOM 848 N N . ARG A 1 102 ? 13.768 -4.846 7.881 1.00 76.06 102 ARG A N 1
ATOM 849 C CA . ARG A 1 102 ? 15.060 -5.057 7.236 1.00 76.06 102 ARG A CA 1
ATOM 850 C C . ARG A 1 102 ? 16.091 -4.284 8.044 1.00 76.06 102 ARG A C 1
ATOM 852 O O . ARG A 1 102 ? 16.003 -3.066 8.178 1.00 76.06 102 ARG A O 1
ATOM 859 N N . SER A 1 103 ? 17.066 -4.986 8.613 1.00 54.44 103 SER A N 1
ATOM 860 C CA . SER A 1 103 ? 18.308 -4.340 9.022 1.00 54.44 103 SER A CA 1
ATOM 861 C C . SER A 1 103 ? 18.855 -3.617 7.790 1.00 54.44 103 SER A C 1
ATOM 863 O O . SER A 1 103 ? 18.933 -4.229 6.727 1.00 54.44 103 SER A O 1
ATOM 865 N N . ASN A 1 104 ? 19.164 -2.322 7.926 1.00 46.31 104 ASN A N 1
ATOM 866 C CA . ASN A 1 104 ? 19.710 -1.425 6.896 1.00 46.31 104 ASN A CA 1
ATOM 867 C C . ASN A 1 104 ? 21.071 -1.911 6.351 1.00 46.31 104 ASN A C 1
ATOM 869 O O . ASN A 1 104 ? 22.076 -1.204 6.408 1.00 46.31 104 ASN A O 1
ATOM 873 N N . ASN A 1 105 ? 21.139 -3.120 5.806 1.00 40.97 105 ASN A N 1
ATOM 874 C CA . ASN A 1 105 ? 22.277 -3.598 5.054 1.00 40.97 105 ASN A CA 1
ATOM 875 C C . ASN A 1 105 ? 22.165 -3.031 3.647 1.00 40.97 105 ASN A C 1
ATOM 877 O O . ASN A 1 105 ? 21.832 -3.732 2.702 1.00 40.97 105 ASN A O 1
ATOM 881 N N . ILE A 1 106 ? 22.516 -1.744 3.579 1.00 45.22 106 ILE A N 1
ATOM 882 C CA . ILE A 1 106 ? 23.135 -1.087 2.439 1.00 45.22 106 ILE A CA 1
ATOM 883 C C . ILE A 1 106 ? 22.202 -1.064 1.228 1.00 45.22 106 ILE A C 1
ATOM 885 O O . ILE A 1 106 ? 22.121 -2.031 0.476 1.00 45.22 106 ILE A O 1
ATOM 889 N N . LEU A 1 107 ? 21.604 0.109 0.974 1.00 44.47 107 LEU A N 1
ATOM 890 C CA . LEU A 1 107 ? 21.453 0.621 -0.389 1.00 44.47 107 LEU A CA 1
ATOM 891 C C . LEU A 1 107 ? 22.710 0.205 -1.163 1.00 44.47 107 LEU A C 1
ATOM 893 O O . LEU A 1 107 ? 23.755 0.848 -1.038 1.00 44.47 107 LEU A O 1
ATOM 897 N N . LYS A 1 108 ? 22.663 -0.908 -1.902 1.00 44.66 108 LYS A N 1
ATOM 898 C CA . LYS A 1 108 ? 23.704 -1.262 -2.863 1.00 44.66 108 LYS A CA 1
ATOM 899 C C . LYS A 1 108 ? 23.519 -0.272 -3.996 1.00 44.66 108 LYS A C 1
ATOM 901 O O . LYS A 1 108 ? 22.924 -0.584 -5.021 1.00 44.66 108 LYS A O 1
ATOM 906 N N . ILE A 1 109 ? 23.995 0.948 -3.763 1.00 49.19 109 ILE A N 1
ATOM 907 C CA . ILE A 1 109 ? 24.146 1.975 -4.775 1.00 49.19 109 ILE A CA 1
ATOM 908 C C . ILE A 1 109 ? 25.100 1.355 -5.788 1.00 49.19 109 ILE A C 1
ATOM 910 O O . ILE A 1 109 ? 26.308 1.292 -5.563 1.00 49.19 109 ILE A O 1
ATOM 914 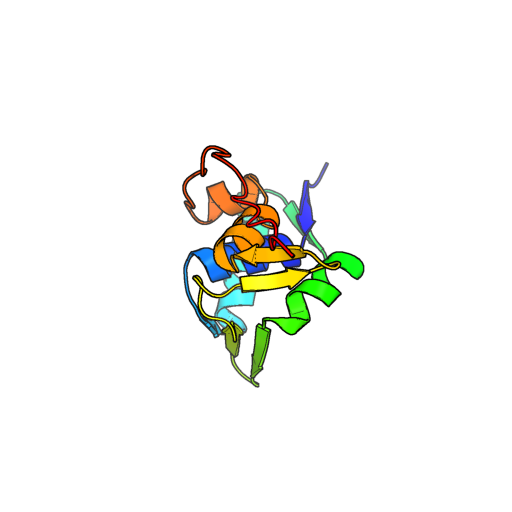N N . LYS A 1 110 ? 24.561 0.822 -6.885 1.00 44.12 110 LYS A N 1
ATOM 915 C CA . LYS A 1 110 ? 25.374 0.548 -8.062 1.00 44.12 110 LYS A CA 1
ATOM 916 C C . LYS A 1 110 ? 25.731 1.911 -8.631 1.00 44.12 110 LYS A C 1
ATOM 918 O O . LYS A 1 110 ? 24.960 2.505 -9.374 1.00 44.12 110 LYS A O 1
ATOM 923 N N . THR A 1 111 ? 26.889 2.438 -8.252 1.00 40.62 111 THR A N 1
ATOM 924 C CA . THR A 1 111 ? 27.499 3.528 -9.004 1.00 40.62 111 THR A CA 1
ATOM 925 C C . THR A 1 111 ? 27.753 3.017 -10.416 1.00 40.62 111 THR A C 1
ATOM 927 O O . THR A 1 111 ? 28.459 2.029 -10.622 1.00 40.62 111 THR A O 1
ATOM 930 N N . LYS A 1 112 ? 27.128 3.665 -11.401 1.00 39.66 112 LYS A N 1
ATOM 931 C CA . LYS A 1 112 ? 27.456 3.465 -12.810 1.00 39.66 112 LYS A CA 1
ATOM 932 C C . LYS A 1 112 ? 28.915 3.891 -12.974 1.00 39.66 112 LYS A C 1
ATOM 934 O O . LYS A 1 112 ? 29.240 5.059 -12.772 1.00 39.66 112 LYS A O 1
ATOM 939 N N . VAL A 1 113 ? 29.797 2.934 -13.240 1.00 44.56 113 VAL A N 1
ATOM 940 C CA . VAL A 1 113 ? 31.181 3.230 -13.612 1.00 44.56 113 VAL A CA 1
ATOM 941 C C . VAL A 1 113 ? 31.112 3.704 -15.062 1.00 44.56 113 VAL A C 1
ATOM 943 O O . VAL A 1 113 ? 30.753 2.911 -15.934 1.00 44.56 113 VAL A O 1
ATOM 946 N N . SER A 1 114 ? 31.305 5.008 -15.277 1.00 42.50 114 SER A N 1
ATOM 947 C CA . SER A 1 114 ? 31.504 5.592 -16.611 1.00 42.50 114 SER A CA 1
ATOM 948 C C . SER A 1 114 ? 32.813 5.120 -17.228 1.00 42.50 114 SER A C 1
ATOM 950 O O . SER A 1 114 ? 33.778 4.909 -16.456 1.00 42.50 114 SER A O 1
#

Radius of gyration: 14.68 Å; chains: 1; bounding box: 45×24×37 Å

Foldseek 3Di:
DQAEAEPLQLVLLVCLQHFKDWPVRVVVLQVVLCVVVSHHYDYDPPSVVVSVVQWDDDPTMIGGPDDQQAWDQDPNFTARNVVVSLVSHDPSSCVSSVPDDDDCPDPPRPDDDD

Secondary structure (DSSP, 8-state):
--EEEEHHHHHHHHHHH-SEEEHHHHHHHHHHHHHHHTEEEE--HHHHHHHHTTEEEETTEEEE-S-TT-EEEETTEEEEHHHHHHHH--HHHHHHTTPPPPP-----------

Sequence (114 aa):
MENVENFSSFMAGVFLTRREISCSELSYLMNDYSIKMNSCIVEDDDEFYMFNNFIHFDNKKIFVKEAYDDYVNINNRDICFEDFLYGLTSNDVKVYFNIPNRSNNILKIKTKVS

pLDDT: mean 85.17, std 15.82, range [39.66, 97.81]